Protein AF-A0A822FSL0-F1 (afdb_monomer)

Foldseek 3Di:
DDDPPPPDDPLRVLVVCLPPPVNCVVPVPSNVVSVVVNPDDPDCPVVVVLVVVVVVCPDVVNPPDDPVNSVVVVCCVVVND

Mean predicted aligned error: 11.28 Å

Organism: NCBI:txid392032

Sequence (81 aa):
QQQKSAILTQRQQCINLVKNGMTRDMYPQLSLAVEIFLCASISTATVERDFSTMNRILTDLRNRLTTEHLEQLMRISIEGP

pLDDT: mean 77.61, std 12.98, range [30.73, 90.5]

Solvent-accessible surface area (backbone atoms only — not comparable to full-atom values): 5023 Å² total; per-residue (Å²): 141,83,86,76,80,73,84,71,53,69,69,56,52,52,52,54,50,57,69,34,66,70,46,37,74,76,35,52,69,58,34,50,52,48,50,53,56,71,68,52,72,90,64,59,66,63,59,54,50,52,52,52,54,49,51,66,60,59,33,92,91,46,72,81,70,50,73,67,58,50,50,52,52,48,49,35,72,74,75,48,132

Structure (mmCIF, N/CA/C/O backbone):
data_AF-A0A822FSL0-F1
#
_entry.id   AF-A0A822FSL0-F1
#
loop_
_atom_site.group_PDB
_atom_site.id
_atom_site.type_symbol
_atom_site.label_atom_id
_atom_site.label_alt_id
_atom_site.label_comp_id
_atom_site.label_asym_id
_atom_site.label_entity_id
_atom_site.label_seq_id
_atom_site.pdbx_PDB_ins_code
_atom_site.Cartn_x
_atom_site.Cartn_y
_atom_site.Cartn_z
_atom_site.occupancy
_atom_site.B_iso_or_equiv
_atom_site.auth_seq_id
_atom_site.auth_comp_id
_atom_site.auth_asym_id
_atom_site.auth_atom_id
_atom_site.pdbx_PDB_model_num
ATOM 1 N N . GLN A 1 1 ? 32.786 19.150 -22.699 1.00 33.56 1 GLN A N 1
ATOM 2 C CA . GLN A 1 1 ? 32.524 17.749 -22.307 1.00 33.56 1 GLN A CA 1
ATOM 3 C C . GLN A 1 1 ? 32.275 17.736 -20.807 1.00 33.56 1 GLN A C 1
ATOM 5 O O . GLN A 1 1 ? 33.210 17.952 -20.052 1.00 33.56 1 GLN A O 1
ATOM 10 N N . GLN A 1 2 ? 31.025 17.614 -20.364 1.00 30.73 2 GLN A N 1
ATOM 11 C CA . GLN A 1 2 ? 30.711 17.620 -18.933 1.00 30.73 2 GLN A CA 1
ATOM 12 C C . GLN A 1 2 ? 29.575 16.627 -18.691 1.00 30.73 2 GLN A C 1
ATOM 14 O O . GLN A 1 2 ? 28.401 16.947 -18.841 1.00 30.73 2 GLN A O 1
ATOM 19 N N . GLN A 1 3 ? 29.943 15.379 -18.403 1.00 38.06 3 GLN A N 1
ATOM 20 C CA . GLN A 1 3 ? 29.002 14.312 -18.081 1.00 38.06 3 GLN A CA 1
ATOM 21 C C . GLN A 1 3 ? 28.842 14.296 -16.559 1.00 38.06 3 GLN A C 1
ATOM 23 O O . GLN A 1 3 ? 29.618 13.690 -15.828 1.00 38.06 3 GLN A O 1
ATOM 28 N N . LYS A 1 4 ? 27.874 15.072 -16.070 1.00 40.97 4 LYS A N 1
ATOM 29 C CA . LYS A 1 4 ? 27.504 15.122 -14.655 1.00 40.97 4 LYS A CA 1
ATOM 30 C C . LYS A 1 4 ? 26.650 13.882 -14.376 1.00 40.97 4 LYS A C 1
ATOM 32 O O . LYS A 1 4 ? 25.460 13.872 -14.676 1.00 40.97 4 LYS A O 1
ATOM 37 N N . SER A 1 5 ? 27.264 12.811 -13.883 1.00 48.22 5 SER A N 1
ATOM 38 C CA . SER A 1 5 ? 26.568 11.595 -13.455 1.00 48.22 5 SER A CA 1
ATOM 39 C C . SER A 1 5 ? 25.650 11.931 -12.278 1.00 48.22 5 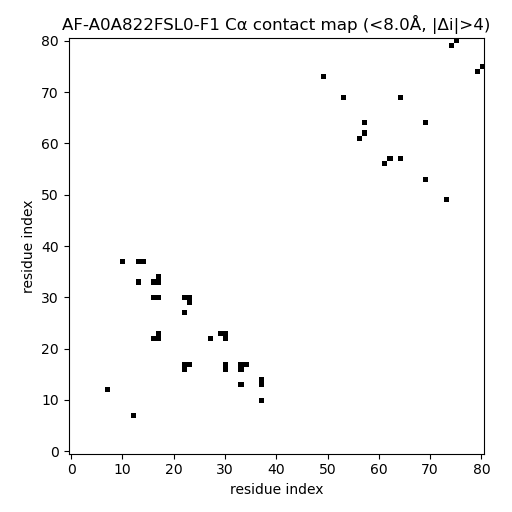SER A C 1
ATOM 41 O O . SER A 1 5 ? 26.102 12.076 -11.143 1.00 48.22 5 SER A O 1
ATOM 43 N N . ALA A 1 6 ? 24.362 12.132 -12.562 1.00 61.50 6 ALA A N 1
ATOM 44 C CA . ALA A 1 6 ? 23.348 12.352 -11.543 1.00 61.50 6 ALA A CA 1
ATOM 45 C C . ALA A 1 6 ? 23.219 11.078 -10.699 1.00 61.50 6 ALA A C 1
ATOM 47 O O . ALA A 1 6 ? 22.874 10.018 -11.219 1.00 61.50 6 ALA A O 1
ATOM 48 N N . ILE A 1 7 ? 23.518 11.176 -9.403 1.00 63.78 7 ILE A N 1
ATOM 49 C CA . ILE A 1 7 ? 23.273 10.095 -8.447 1.00 63.78 7 ILE A CA 1
ATOM 50 C C . ILE A 1 7 ? 21.753 9.918 -8.372 1.00 63.78 7 ILE A C 1
ATOM 52 O O . ILE A 1 7 ? 21.050 10.745 -7.794 1.00 63.78 7 ILE A O 1
ATOM 56 N N . LEU A 1 8 ? 21.234 8.880 -9.025 1.00 65.56 8 LEU A N 1
ATOM 57 C CA . LEU A 1 8 ? 19.813 8.555 -8.999 1.00 65.56 8 LEU A CA 1
ATOM 58 C C . LEU A 1 8 ? 19.471 7.942 -7.642 1.00 65.56 8 LEU A C 1
ATOM 60 O O . LEU A 1 8 ? 20.126 7.006 -7.189 1.00 65.56 8 LEU A O 1
ATOM 64 N N . THR A 1 9 ? 18.421 8.448 -7.004 1.00 82.56 9 THR A N 1
ATOM 65 C CA . THR A 1 9 ? 17.857 7.844 -5.793 1.00 82.56 9 THR A CA 1
ATOM 66 C C . THR A 1 9 ? 17.432 6.398 -6.083 1.00 82.56 9 THR A C 1
ATOM 68 O O . THR A 1 9 ? 16.927 6.120 -7.171 1.00 82.56 9 THR A O 1
ATOM 71 N N . GLN A 1 10 ? 17.567 5.485 -5.114 1.00 81.19 10 GLN A N 1
ATOM 72 C CA . GLN A 1 10 ? 17.223 4.059 -5.277 1.00 81.19 10 GLN A CA 1
ATOM 73 C C . GLN A 1 10 ? 15.813 3.844 -5.852 1.00 81.19 10 GLN A C 1
ATOM 75 O O . GLN A 1 10 ? 15.624 3.067 -6.784 1.00 81.19 10 GLN A O 1
ATOM 80 N N . ARG A 1 11 ? 14.826 4.628 -5.391 1.00 82.06 11 ARG A N 1
ATOM 81 C CA . ARG A 1 11 ? 13.461 4.613 -5.944 1.00 82.06 11 ARG A CA 1
ATOM 82 C C . ARG A 1 11 ? 13.429 4.922 -7.444 1.00 82.06 11 ARG A C 1
ATOM 84 O O . ARG A 1 11 ? 12.703 4.269 -8.186 1.00 82.06 11 ARG A O 1
ATOM 91 N N . GLN A 1 12 ? 14.215 5.893 -7.904 1.00 84.00 12 GLN A N 1
ATOM 92 C CA . GLN A 1 12 ? 14.269 6.265 -9.317 1.00 84.00 12 GLN A CA 1
ATOM 93 C C . GLN A 1 12 ? 14.922 5.168 -10.166 1.00 84.00 12 GLN A C 1
ATOM 95 O O . GLN A 1 12 ? 14.490 4.933 -11.292 1.00 84.00 12 GLN A O 1
ATOM 100 N N . GLN A 1 13 ? 15.915 4.462 -9.620 1.00 85.38 13 GLN A N 1
ATOM 101 C CA . GLN A 1 13 ? 16.507 3.292 -10.273 1.00 85.38 13 GLN A CA 1
ATOM 102 C C . GLN A 1 13 ? 15.468 2.173 -10.436 1.00 85.38 13 GLN A C 1
ATOM 104 O O . GLN A 1 13 ? 15.287 1.675 -11.543 1.00 85.38 13 GLN A O 1
ATOM 109 N N . CYS A 1 14 ? 14.713 1.856 -9.379 1.00 84.31 14 CYS A N 1
ATOM 110 C CA . CYS A 1 14 ? 13.613 0.889 -9.427 1.00 84.31 14 CYS A CA 1
ATOM 111 C C . CYS A 1 14 ? 12.540 1.270 -10.461 1.00 84.31 14 CYS A C 1
ATOM 113 O O . CYS A 1 14 ? 12.115 0.432 -11.252 1.00 84.31 14 CYS A O 1
ATOM 115 N N . ILE A 1 15 ? 12.141 2.545 -10.515 1.00 85.88 15 ILE A N 1
ATOM 116 C CA . ILE A 1 15 ? 11.169 3.038 -11.504 1.00 85.88 15 ILE A CA 1
ATOM 117 C C . ILE A 1 15 ? 11.695 2.859 -12.935 1.00 85.88 15 ILE A C 1
ATOM 119 O O . ILE A 1 15 ? 10.940 2.472 -13.825 1.00 85.88 15 ILE A O 1
ATOM 123 N N . ASN A 1 16 ? 12.980 3.124 -13.171 1.00 86.50 16 ASN A N 1
ATOM 124 C CA . ASN A 1 16 ? 13.581 2.977 -14.496 1.00 86.50 16 ASN A CA 1
ATOM 125 C C . ASN A 1 16 ? 13.648 1.506 -14.944 1.00 86.50 16 ASN A C 1
ATOM 127 O O . ASN A 1 16 ? 13.470 1.236 -16.130 1.00 86.50 16 ASN A O 1
ATOM 131 N N . LEU A 1 17 ? 13.855 0.567 -14.011 1.00 83.50 17 LEU A N 1
ATOM 132 C CA . LEU A 1 17 ? 13.858 -0.874 -14.292 1.00 83.50 17 LEU A CA 1
ATOM 133 C C . LEU A 1 17 ? 12.476 -1.392 -14.713 1.00 83.50 17 LEU A C 1
ATOM 135 O O . LEU A 1 17 ? 12.388 -2.215 -15.616 1.00 83.50 17 LEU A O 1
ATOM 139 N N . VAL A 1 18 ? 11.402 -0.892 -14.097 1.00 83.94 18 VAL A N 1
ATOM 140 C CA . VAL A 1 18 ? 10.023 -1.285 -14.449 1.00 83.94 18 VAL A CA 1
ATOM 141 C C . VAL A 1 18 ? 9.564 -0.630 -15.753 1.00 83.94 18 VAL A C 1
ATOM 143 O O . VAL A 1 18 ? 8.887 -1.259 -16.561 1.00 83.94 18 VAL A O 1
ATOM 146 N N . LYS A 1 19 ? 9.945 0.632 -15.992 1.00 83.44 19 LYS A N 1
ATOM 147 C CA . LYS A 1 19 ? 9.560 1.372 -17.207 1.00 83.44 19 LYS A CA 1
ATOM 148 C C . LYS A 1 19 ? 10.205 0.835 -18.485 1.00 83.44 19 LYS A C 1
ATOM 150 O O . LYS A 1 19 ? 9.705 1.114 -19.572 1.00 83.44 19 LYS A O 1
ATOM 155 N N . ASN A 1 20 ? 11.315 0.111 -18.378 1.00 83.12 20 ASN A N 1
ATOM 156 C CA . ASN A 1 20 ? 11.984 -0.465 -19.533 1.00 83.12 20 ASN A CA 1
ATOM 157 C C . ASN A 1 20 ? 11.322 -1.798 -19.923 1.00 83.12 20 ASN A C 1
ATOM 159 O O . ASN A 1 20 ? 11.541 -2.823 -19.278 1.00 83.12 20 ASN A O 1
ATOM 163 N N . GLY A 1 21 ? 10.531 -1.786 -21.003 1.00 76.44 21 GLY A N 1
ATOM 164 C CA . GLY A 1 21 ? 9.804 -2.968 -21.487 1.00 76.44 21 GLY A CA 1
ATOM 165 C C . GLY A 1 21 ? 10.706 -4.180 -21.745 1.00 76.44 21 GLY A C 1
ATOM 166 O O . GLY A 1 21 ? 10.347 -5.296 -21.392 1.00 76.44 21 GLY A O 1
ATOM 167 N N . MET A 1 22 ? 11.937 -3.951 -22.214 1.00 78.50 22 MET A N 1
ATOM 168 C CA . MET A 1 22 ? 12.919 -5.018 -22.444 1.00 78.50 22 MET A CA 1
ATOM 169 C C . MET A 1 22 ? 13.297 -5.756 -21.150 1.00 78.50 22 MET A C 1
ATOM 171 O O . MET A 1 22 ? 13.546 -6.959 -21.155 1.00 78.50 22 MET A O 1
ATOM 175 N N . THR A 1 23 ? 13.341 -5.049 -20.020 1.00 77.69 23 THR A N 1
ATOM 176 C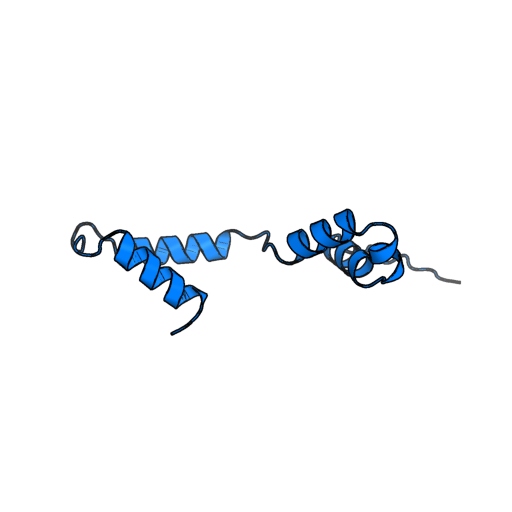 CA . THR A 1 23 ? 13.709 -5.631 -18.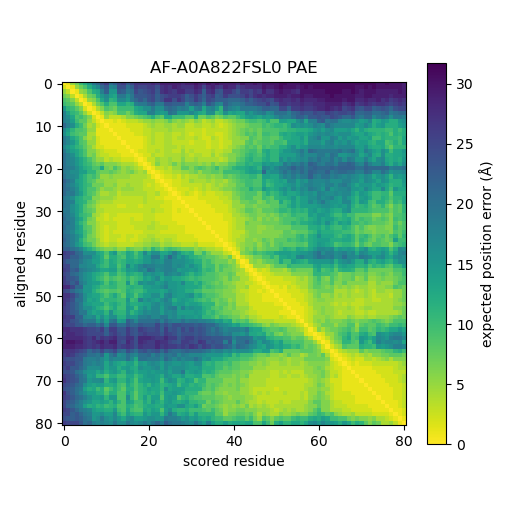722 1.00 77.69 23 THR A CA 1
ATOM 177 C C . THR A 1 23 ? 12.593 -6.510 -18.168 1.00 77.69 23 THR A C 1
ATOM 179 O O . THR A 1 23 ? 12.880 -7.518 -17.528 1.00 77.69 23 THR A O 1
ATOM 182 N N . ARG A 1 24 ? 11.335 -6.176 -18.478 1.00 81.19 24 ARG A N 1
ATOM 183 C CA . ARG A 1 24 ? 10.161 -6.982 -18.129 1.00 81.19 24 ARG A CA 1
ATOM 184 C C . ARG A 1 24 ? 10.118 -8.302 -18.892 1.00 81.19 24 ARG A C 1
ATOM 186 O O . ARG A 1 24 ? 9.805 -9.323 -18.288 1.00 81.19 24 ARG A O 1
ATOM 193 N N . ASP A 1 25 ? 10.479 -8.284 -20.171 1.00 86.00 25 ASP A N 1
ATOM 194 C CA . ASP A 1 25 ? 10.502 -9.493 -21.000 1.00 86.00 25 ASP A CA 1
ATOM 195 C C . ASP A 1 25 ? 11.672 -10.417 -20.633 1.00 86.00 25 ASP A C 1
ATOM 197 O O . ASP A 1 25 ? 11.516 -11.636 -20.602 1.00 86.00 25 ASP A O 1
ATOM 201 N N . MET A 1 26 ? 12.840 -9.850 -20.302 1.00 89.62 26 MET A N 1
ATOM 202 C CA . MET A 1 26 ? 14.004 -10.641 -19.881 1.00 89.62 26 MET A CA 1
ATOM 203 C C . MET A 1 26 ? 13.914 -11.135 -18.431 1.00 89.62 26 MET A C 1
ATOM 205 O O . MET A 1 26 ? 14.405 -12.221 -18.129 1.00 89.62 26 MET A O 1
ATOM 209 N N . TYR A 1 27 ? 13.311 -10.353 -17.527 1.00 88.12 27 TYR A N 1
ATOM 210 C CA . TYR A 1 27 ? 13.277 -10.638 -16.087 1.00 88.12 27 TYR A CA 1
ATOM 211 C C . TYR A 1 27 ? 11.886 -10.396 -15.474 1.00 88.12 27 TYR A C 1
ATOM 213 O O . TYR A 1 27 ? 11.728 -9.545 -14.593 1.00 88.12 27 TYR A O 1
ATOM 221 N N . PRO A 1 28 ? 10.865 -11.180 -15.863 1.00 87.88 28 PRO A N 1
ATOM 222 C CA . PRO A 1 28 ? 9.479 -10.939 -15.459 1.00 87.88 28 PRO A CA 1
ATOM 223 C C . PRO A 1 28 ? 9.267 -10.997 -13.939 1.00 87.88 28 PRO A C 1
ATOM 225 O O . PRO A 1 28 ? 8.541 -10.178 -13.377 1.00 87.88 28 PRO A O 1
ATOM 228 N N . GLN A 1 29 ? 9.939 -11.923 -13.246 1.00 90.50 29 GLN A N 1
ATOM 229 C CA . GLN A 1 29 ? 9.837 -12.063 -11.787 1.00 90.50 29 GLN A CA 1
ATOM 230 C C . GLN A 1 29 ? 10.482 -10.889 -11.042 1.00 90.50 29 GLN A C 1
ATOM 232 O O . GLN A 1 29 ? 9.955 -10.434 -10.029 1.00 90.50 29 GLN A O 1
ATOM 237 N N . LEU A 1 30 ? 11.607 -10.380 -11.554 1.00 88.88 30 LEU A N 1
ATOM 238 C CA . LEU A 1 30 ? 12.279 -9.221 -10.975 1.00 88.88 30 LEU A CA 1
ATOM 239 C C . LEU A 1 30 ? 11.432 -7.962 -11.165 1.00 88.88 30 LEU A C 1
ATOM 241 O O . LEU A 1 30 ? 11.243 -7.210 -10.215 1.00 88.88 30 LEU A O 1
ATOM 245 N N . SER A 1 31 ? 10.885 -7.753 -12.364 1.00 88.25 31 SER A N 1
ATOM 246 C CA . SER A 1 31 ? 9.995 -6.623 -12.634 1.00 88.25 31 SER A CA 1
ATOM 247 C C . SER A 1 31 ? 8.764 -6.638 -11.730 1.00 88.25 31 SER A C 1
ATOM 249 O O . SER A 1 31 ? 8.444 -5.602 -11.152 1.00 88.25 31 SER A O 1
ATOM 251 N N . LEU A 1 32 ? 8.141 -7.803 -11.520 1.00 88.44 32 LEU A N 1
ATOM 252 C CA . LEU A 1 32 ? 7.017 -7.945 -10.591 1.00 88.44 32 LEU A CA 1
ATOM 253 C C . LEU A 1 32 ? 7.416 -7.613 -9.144 1.00 88.44 32 LEU A C 1
ATOM 255 O O . LEU A 1 32 ? 6.708 -6.882 -8.455 1.00 88.44 32 LEU A O 1
ATOM 259 N N . ALA A 1 33 ? 8.563 -8.112 -8.678 1.00 89.12 33 ALA A N 1
ATOM 260 C CA . ALA A 1 33 ? 9.049 -7.820 -7.331 1.00 89.12 33 ALA A CA 1
ATOM 261 C C . ALA A 1 33 ? 9.317 -6.319 -7.127 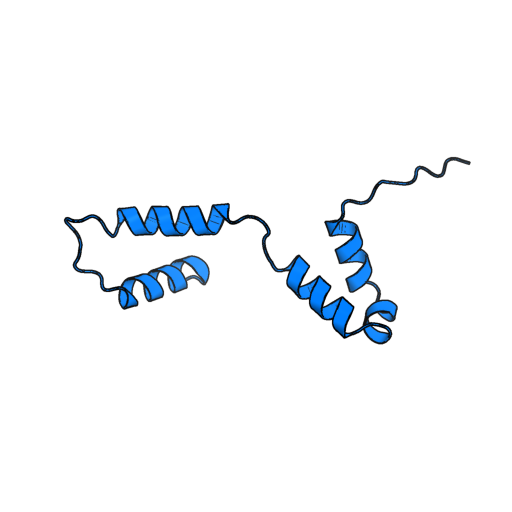1.00 89.12 33 ALA A C 1
ATOM 263 O O . ALA A 1 33 ? 8.978 -5.764 -6.082 1.00 89.12 33 ALA A O 1
ATOM 264 N N . VAL A 1 34 ? 9.885 -5.645 -8.133 1.00 88.56 34 VAL A N 1
ATOM 265 C CA . VAL A 1 34 ? 10.137 -4.198 -8.087 1.00 88.56 34 VAL A CA 1
ATOM 266 C C . VAL A 1 34 ? 8.830 -3.401 -8.147 1.00 88.56 34 VAL A C 1
ATOM 268 O O . VAL A 1 34 ? 8.715 -2.400 -7.444 1.00 88.56 34 VAL A O 1
ATOM 271 N N . GLU A 1 35 ? 7.832 -3.838 -8.919 1.00 87.25 35 GLU A N 1
ATOM 272 C CA . GLU A 1 35 ? 6.487 -3.240 -8.914 1.00 87.25 35 GLU A CA 1
ATOM 273 C C . GLU A 1 35 ? 5.845 -3.321 -7.520 1.00 87.25 35 GLU A C 1
ATOM 275 O O . GLU A 1 35 ? 5.423 -2.296 -6.982 1.00 87.25 35 GLU A O 1
ATOM 280 N N . ILE A 1 36 ? 5.863 -4.500 -6.887 1.00 88.25 36 ILE A N 1
ATOM 281 C CA . ILE A 1 36 ? 5.353 -4.695 -5.519 1.00 88.25 36 ILE A CA 1
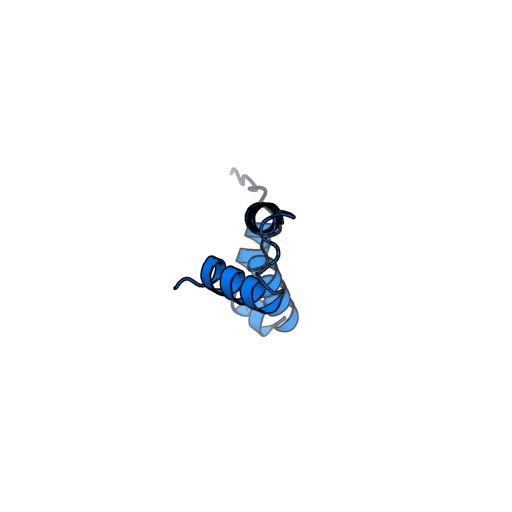ATOM 282 C C . ILE A 1 36 ? 6.110 -3.800 -4.529 1.00 88.25 36 ILE A C 1
ATOM 284 O O . ILE A 1 36 ? 5.497 -3.104 -3.719 1.00 88.25 36 ILE A O 1
ATOM 288 N N . PHE A 1 37 ? 7.441 -3.770 -4.620 1.00 85.75 37 PHE A N 1
ATOM 289 C CA . PHE A 1 37 ? 8.284 -2.942 -3.760 1.00 85.75 37 PHE A CA 1
ATOM 290 C C . PHE A 1 37 ? 8.006 -1.440 -3.923 1.00 85.75 37 PHE A C 1
ATOM 292 O O . PHE A 1 37 ? 8.031 -0.697 -2.947 1.00 85.75 37 PHE A O 1
ATOM 299 N N . LEU A 1 38 ? 7.721 -0.975 -5.144 1.00 84.44 38 LEU A N 1
ATOM 300 C CA . LEU A 1 38 ? 7.396 0.428 -5.414 1.00 84.44 38 LEU A CA 1
ATOM 301 C C . LEU A 1 38 ? 6.005 0.836 -4.909 1.00 84.44 38 LEU A C 1
ATOM 303 O O . LEU A 1 38 ? 5.823 2.020 -4.593 1.00 84.44 38 LEU A O 1
ATOM 307 N N . CYS A 1 39 ? 5.065 -0.114 -4.852 1.00 83.62 39 CYS A N 1
ATOM 308 C CA . CYS A 1 39 ? 3.727 0.050 -4.279 1.00 83.62 39 CYS A CA 1
ATOM 309 C C . CYS A 1 39 ? 3.728 0.010 -2.747 1.00 83.62 39 CYS A C 1
ATOM 311 O O . CYS A 1 39 ? 2.929 0.707 -2.124 1.00 83.62 39 CYS A O 1
ATOM 313 N N . ALA A 1 40 ? 4.620 -0.766 -2.132 1.00 77.88 40 ALA A N 1
ATOM 314 C CA . ALA A 1 40 ? 4.747 -0.814 -0.684 1.00 77.88 40 ALA A CA 1
ATOM 315 C C . ALA A 1 40 ? 5.286 0.524 -0.147 1.00 77.88 40 ALA A C 1
ATOM 317 O O . ALA A 1 40 ? 6.427 0.921 -0.393 1.00 77.88 40 ALA A O 1
ATOM 318 N N . SER A 1 41 ? 4.466 1.247 0.615 1.00 63.94 41 SER A N 1
ATOM 319 C CA . SER A 1 41 ? 4.923 2.411 1.370 1.00 63.94 41 SER A CA 1
ATOM 320 C C . SER A 1 41 ? 5.898 1.959 2.462 1.00 63.94 41 SER A C 1
ATOM 322 O O . SER A 1 41 ? 5.505 1.263 3.390 1.00 63.94 41 SER A O 1
ATOM 324 N N . ILE A 1 42 ? 7.162 2.391 2.384 1.00 66.19 42 ILE A N 1
ATOM 325 C CA . ILE A 1 42 ? 8.205 2.084 3.390 1.00 66.19 42 ILE A CA 1
ATOM 326 C C . ILE A 1 42 ? 7.867 2.696 4.768 1.00 66.19 42 ILE A C 1
ATOM 328 O O . ILE A 1 42 ? 8.416 2.293 5.789 1.00 66.19 42 ILE A O 1
ATOM 332 N N . SER A 1 43 ? 6.957 3.676 4.819 1.00 67.88 43 SER A N 1
ATOM 333 C CA . SER A 1 43 ? 6.579 4.363 6.053 1.00 67.88 43 SER A CA 1
ATOM 334 C C . SER A 1 43 ? 5.388 3.692 6.741 1.00 67.88 43 SER A C 1
ATOM 336 O O . SER A 1 43 ? 4.281 3.689 6.207 1.00 67.88 43 SER A O 1
ATOM 338 N N . THR A 1 44 ? 5.603 3.199 7.962 1.00 69.25 44 THR A N 1
ATOM 339 C CA . THR A 1 44 ? 4.550 2.711 8.873 1.00 69.25 44 THR A CA 1
ATOM 340 C C . THR A 1 44 ? 3.788 3.840 9.567 1.00 69.25 44 THR A C 1
ATOM 342 O O . THR A 1 44 ? 2.756 3.591 10.181 1.00 69.25 44 THR A O 1
ATOM 345 N N . ALA A 1 45 ? 4.240 5.093 9.442 1.00 73.06 45 ALA A N 1
ATOM 346 C CA . ALA A 1 45 ? 3.698 6.228 10.189 1.00 73.06 45 ALA A CA 1
ATOM 347 C C . ALA A 1 45 ? 2.205 6.492 9.914 1.00 73.06 45 ALA A C 1
ATOM 349 O O . ALA A 1 45 ? 1.495 6.980 10.792 1.00 73.06 45 ALA A O 1
ATOM 350 N N . THR A 1 46 ? 1.716 6.185 8.707 1.00 70.62 46 THR A N 1
ATOM 351 C CA . THR A 1 46 ? 0.283 6.290 8.383 1.00 70.62 46 THR A CA 1
ATOM 352 C C . THR A 1 46 ? -0.517 5.235 9.143 1.00 70.62 46 THR A C 1
ATOM 354 O O . THR A 1 46 ? -1.457 5.578 9.848 1.00 70.62 46 THR A O 1
ATOM 357 N N . VAL A 1 47 ? -0.065 3.981 9.098 1.00 76.00 47 VAL A N 1
ATOM 358 C CA . VAL A 1 47 ? -0.706 2.853 9.787 1.00 76.00 47 VAL A CA 1
ATOM 359 C C . VAL A 1 47 ? -0.710 3.069 11.306 1.00 76.00 47 VAL A C 1
ATOM 361 O O . VAL A 1 47 ? -1.725 2.874 11.968 1.00 76.00 47 VAL A O 1
ATOM 364 N N . GLU A 1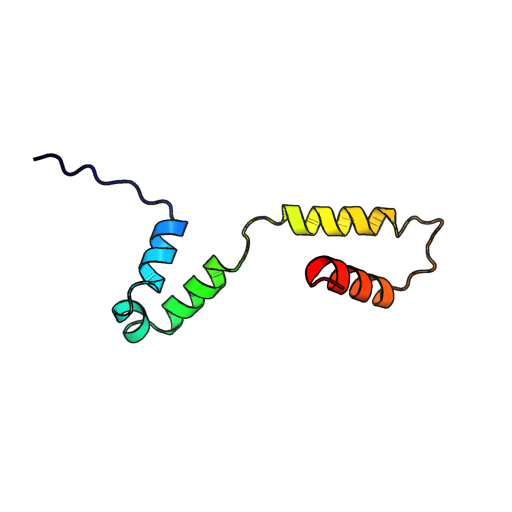 48 ? 0.398 3.552 11.873 1.00 79.56 48 GLU A N 1
ATOM 365 C CA . GLU A 1 48 ? 0.497 3.892 13.300 1.00 79.56 48 GLU A CA 1
ATOM 366 C C . GLU A 1 48 ? -0.480 5.005 13.707 1.00 79.56 48 GLU A C 1
ATOM 368 O O . GLU A 1 48 ? -1.080 4.950 14.785 1.00 79.56 48 GLU A O 1
ATOM 373 N N . ARG A 1 49 ? -0.680 6.008 12.841 1.00 83.19 49 ARG A N 1
ATOM 374 C CA . ARG A 1 49 ? -1.658 7.079 13.069 1.00 83.19 49 ARG A CA 1
ATOM 375 C C . ARG A 1 49 ? -3.089 6.539 13.070 1.00 83.1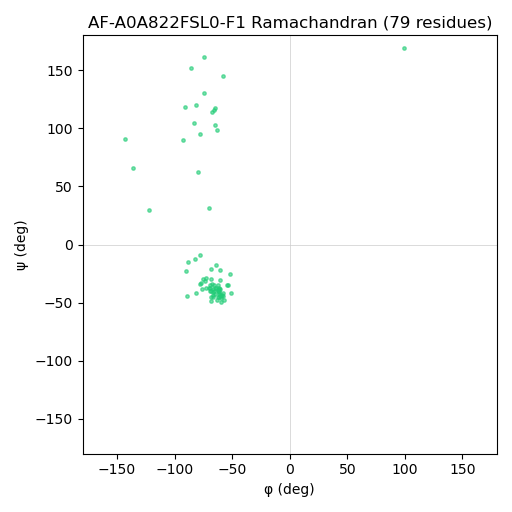9 49 ARG A C 1
ATOM 377 O O . ARG A 1 49 ? -3.885 6.958 13.916 1.00 83.19 49 ARG A O 1
ATOM 384 N N . ASP A 1 50 ? -3.402 5.609 12.176 1.00 82.38 50 ASP A N 1
ATOM 385 C CA . ASP A 1 50 ? -4.732 5.003 12.076 1.00 82.38 50 ASP A CA 1
ATOM 386 C C . ASP A 1 50 ? -5.042 4.156 13.321 1.00 82.38 50 ASP A C 1
ATOM 388 O O . ASP A 1 50 ? -6.080 4.343 13.961 1.00 82.38 50 ASP A O 1
ATOM 392 N N . PHE A 1 51 ? -4.088 3.337 13.778 1.00 83.12 51 PHE A N 1
ATOM 393 C CA . PHE A 1 51 ? -4.221 2.591 15.036 1.00 83.12 51 PHE A CA 1
ATOM 394 C C . PHE A 1 51 ? -4.299 3.499 16.270 1.00 83.12 51 PHE A C 1
ATOM 396 O O . PHE A 1 51 ? -5.075 3.241 17.190 1.00 83.12 51 PHE A O 1
ATOM 403 N N . SER A 1 52 ? -3.544 4.601 16.299 1.00 84.44 52 SER A N 1
ATOM 404 C CA . SER A 1 52 ? -3.648 5.590 17.378 1.00 84.44 52 SER A CA 1
ATOM 405 C C . SER A 1 52 ? -5.042 6.223 17.435 1.00 84.44 52 SER A C 1
ATOM 407 O O . SER A 1 52 ? -5.597 6.423 18.517 1.00 84.44 52 SER A O 1
ATOM 409 N N . THR A 1 53 ? -5.638 6.497 16.274 1.00 83.88 53 THR A N 1
ATOM 410 C CA . THR A 1 53 ? -7.000 7.034 16.170 1.00 83.88 53 THR A CA 1
ATOM 411 C C . THR A 1 53 ? -8.030 6.011 16.642 1.00 83.88 53 THR A C 1
ATOM 413 O O . THR A 1 53 ? -8.925 6.358 17.413 1.00 83.88 53 THR A O 1
ATOM 416 N N . MET A 1 54 ? -7.855 4.738 16.284 1.00 84.06 54 MET A N 1
ATOM 417 C CA . MET A 1 54 ? -8.688 3.643 16.779 1.00 84.06 54 MET A CA 1
ATOM 418 C C . MET A 1 54 ? -8.636 3.511 18.307 1.00 84.06 54 MET A C 1
ATOM 420 O O . MET A 1 54 ? -9.684 3.421 18.947 1.00 84.06 54 MET A O 1
ATOM 424 N N . ASN A 1 55 ? -7.445 3.591 18.906 1.00 81.88 55 ASN A N 1
ATOM 425 C CA . ASN A 1 55 ? -7.271 3.547 20.362 1.00 81.88 55 ASN A CA 1
ATOM 426 C C . ASN A 1 55 ? -7.987 4.697 21.095 1.00 81.88 55 ASN A C 1
ATOM 428 O O . ASN A 1 55 ? -8.305 4.573 22.273 1.00 81.88 55 ASN A O 1
ATOM 432 N N . ARG A 1 56 ? -8.294 5.817 20.423 1.00 80.00 56 ARG A N 1
ATOM 433 C CA . ARG A 1 56 ? -9.124 6.888 21.011 1.00 80.00 56 ARG A CA 1
ATOM 434 C C . ARG A 1 56 ? -10.609 6.524 21.062 1.00 80.00 56 ARG A C 1
ATOM 436 O O . ARG A 1 56 ? -11.329 7.016 21.930 1.00 80.00 56 ARG A O 1
ATOM 443 N N . ILE A 1 57 ? -11.076 5.701 20.126 1.00 76.62 57 ILE A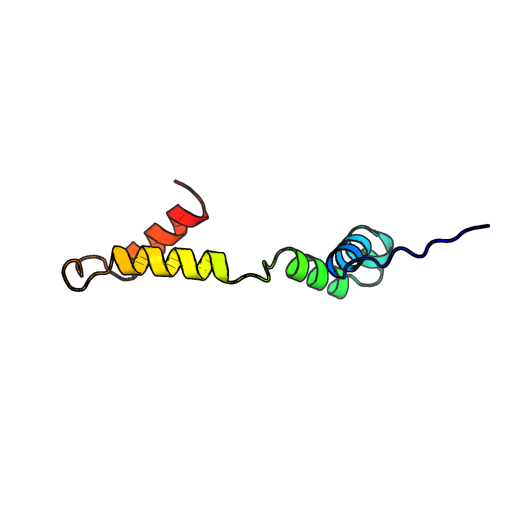 N 1
ATOM 444 C CA . ILE A 1 57 ? -12.466 5.234 20.056 1.00 76.62 57 ILE A CA 1
ATOM 445 C C . ILE A 1 57 ? -12.658 4.057 21.028 1.00 76.62 57 ILE A C 1
ATOM 447 O O . ILE A 1 57 ? -13.627 4.041 21.789 1.00 76.62 57 ILE A O 1
ATOM 451 N N . LEU A 1 58 ? -11.680 3.147 21.076 1.00 71.69 58 LEU A N 1
ATOM 452 C CA . LEU A 1 58 ? -11.517 2.070 22.058 1.00 71.69 58 LEU A CA 1
ATOM 453 C C . LEU A 1 58 ? -10.910 2.580 23.375 1.00 71.69 58 LEU A C 1
ATOM 455 O O . LEU A 1 58 ? -9.818 2.197 23.783 1.00 71.69 58 LEU A O 1
ATOM 459 N N . THR A 1 59 ? -11.607 3.477 24.058 1.00 66.75 59 THR A N 1
ATOM 460 C CA . THR A 1 59 ? -11.267 3.768 25.462 1.00 66.75 59 THR A CA 1
ATOM 461 C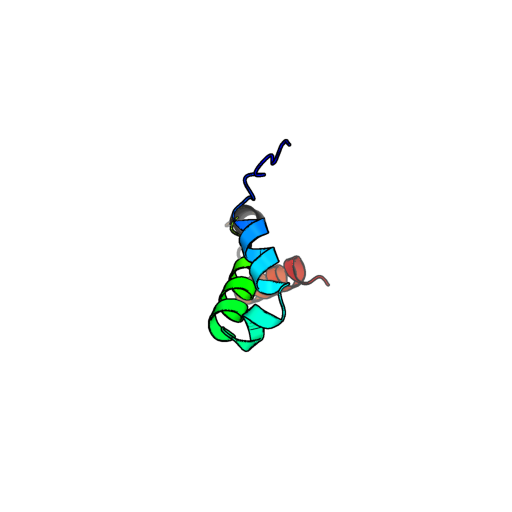 C . THR A 1 59 ? -11.973 2.764 26.368 1.00 66.75 59 THR A C 1
ATOM 463 O O . THR A 1 59 ? -13.062 2.307 26.023 1.00 66.75 59 THR A O 1
ATOM 466 N N . ASP A 1 60 ? -11.412 2.455 27.542 1.00 61.62 60 ASP A N 1
ATOM 467 C CA . ASP A 1 60 ? -11.985 1.479 28.495 1.00 61.62 60 ASP A CA 1
ATOM 468 C C . ASP A 1 60 ? -13.465 1.748 28.840 1.00 61.62 60 ASP A C 1
ATOM 470 O O . ASP A 1 60 ? -14.231 0.835 29.144 1.00 61.62 60 ASP A O 1
ATOM 474 N N . LEU A 1 61 ? -13.901 3.007 28.720 1.00 63.03 61 LEU A N 1
ATOM 475 C CA . LEU A 1 61 ? -15.276 3.465 28.946 1.00 63.03 61 LEU A CA 1
ATOM 476 C C . LEU A 1 61 ? -16.226 3.252 27.741 1.00 63.03 61 LEU A C 1
ATOM 478 O O . LEU A 1 61 ? -17.439 3.387 27.890 1.00 63.03 61 LEU A O 1
ATOM 482 N N . ARG A 1 62 ? -15.705 2.926 26.548 1.00 61.84 62 ARG A N 1
ATOM 483 C CA . ARG A 1 62 ? -16.428 2.741 25.268 1.00 61.84 62 ARG A CA 1
ATOM 484 C C . ARG A 1 62 ? -16.223 1.351 24.637 1.00 61.84 62 ARG A C 1
ATOM 486 O O . ARG A 1 62 ? -16.358 1.192 23.427 1.00 61.84 62 ARG A O 1
ATOM 493 N N . ASN A 1 63 ? -16.005 0.316 25.446 1.00 65.69 63 ASN A N 1
ATOM 494 C CA . ASN A 1 63 ? -15.782 -1.075 25.007 1.00 65.69 63 ASN A CA 1
ATOM 495 C C . ASN A 1 63 ? -17.014 -1.810 24.412 1.00 65.69 63 ASN A C 1
ATOM 497 O O . ASN A 1 63 ? -17.148 -3.023 24.545 1.00 65.69 63 ASN A O 1
ATOM 501 N N . ARG A 1 64 ? -17.947 -1.108 23.752 1.00 71.50 64 ARG A N 1
ATOM 502 C CA . ARG A 1 64 ? -19.087 -1.742 23.052 1.00 71.50 64 ARG A CA 1
ATOM 503 C C . ARG A 1 64 ? -18.787 -2.125 21.601 1.00 71.50 64 ARG A C 1
ATOM 505 O O . ARG A 1 64 ? -19.564 -2.871 21.016 1.00 71.50 64 ARG A O 1
ATOM 512 N N . LEU A 1 65 ? -17.705 -1.610 21.021 1.00 77.19 65 LEU A N 1
ATOM 513 C CA . LEU A 1 65 ? -17.285 -1.946 19.662 1.00 77.19 65 LEU A CA 1
ATOM 514 C C . LEU A 1 65 ? -16.516 -3.265 19.680 1.00 77.19 65 LEU A C 1
ATOM 516 O O . LEU A 1 65 ? -15.485 -3.375 20.340 1.00 77.19 65 LEU A O 1
ATOM 520 N N . THR A 1 66 ? -17.021 -4.263 18.957 1.00 82.88 66 THR A N 1
ATOM 521 C CA . THR A 1 66 ? -16.289 -5.515 18.758 1.00 82.88 66 THR A CA 1
ATOM 522 C C . THR A 1 66 ? -15.154 -5.306 17.757 1.00 82.88 66 THR A C 1
ATOM 524 O O . THR A 1 66 ? -15.154 -4.354 16.971 1.00 82.88 66 THR A O 1
ATOM 527 N N . THR A 1 67 ? -14.190 -6.223 17.759 1.00 82.62 67 THR A N 1
ATOM 528 C CA . THR A 1 67 ? -13.073 -6.245 16.801 1.00 82.62 67 THR A CA 1
ATOM 529 C C . THR A 1 67 ? -13.541 -6.218 15.345 1.00 82.62 67 THR A C 1
ATOM 531 O O . THR A 1 67 ? -12.922 -5.558 14.518 1.00 82.62 67 THR A O 1
ATOM 534 N N . GLU A 1 68 ? -14.669 -6.859 15.040 1.00 86.88 68 GLU A N 1
ATOM 535 C CA . GLU A 1 68 ? -15.271 -6.867 13.703 1.00 86.88 68 GLU A CA 1
ATOM 536 C C . GLU A 1 68 ? -15.749 -5.473 13.273 1.00 86.88 68 GLU A C 1
ATOM 538 O O . GLU A 1 68 ? -15.488 -5.039 12.153 1.00 86.88 68 GLU A O 1
ATOM 543 N N . HIS A 1 69 ? -16.385 -4.724 14.180 1.00 86.44 69 HIS A N 1
ATOM 544 C CA . HIS A 1 69 ? -16.852 -3.366 13.876 1.00 86.44 69 HIS A CA 1
ATOM 545 C C . HIS A 1 69 ? -15.665 -2.427 13.630 1.00 86.44 69 HIS A C 1
ATOM 547 O O . HIS A 1 69 ? -15.725 -1.530 12.795 1.00 86.44 69 HIS A O 1
ATOM 553 N N . LEU A 1 70 ? -14.563 -2.646 14.344 1.00 85.88 70 LEU A N 1
ATOM 554 C CA . LEU A 1 70 ? -13.330 -1.878 14.190 1.00 85.88 70 LEU A CA 1
ATOM 555 C C . LEU A 1 70 ? -12.631 -2.164 12.864 1.00 85.88 70 LEU A C 1
ATOM 557 O O . LEU A 1 70 ? -12.152 -1.231 12.224 1.00 85.88 70 LEU A O 1
ATOM 561 N N . GLU A 1 71 ? -12.605 -3.424 12.428 1.00 87.06 71 GLU A N 1
ATOM 562 C CA . GLU A 1 71 ? -12.082 -3.784 11.110 1.00 87.06 71 GLU A CA 1
ATOM 563 C C . GLU A 1 71 ? -12.895 -3.114 9.998 1.00 87.06 71 GLU A C 1
ATOM 565 O O . GLU A 1 71 ? -12.322 -2.516 9.088 1.00 87.06 71 GLU A O 1
ATOM 570 N N . GLN A 1 72 ? -14.227 -3.144 10.100 1.00 87.62 72 GLN A N 1
ATOM 571 C CA . GLN A 1 72 ? -15.114 -2.481 9.144 1.00 87.62 72 GLN A CA 1
ATOM 572 C C . GLN A 1 72 ? -14.877 -0.966 9.103 1.00 87.62 72 GLN A C 1
ATOM 574 O O . GLN A 1 72 ? -14.764 -0.391 8.022 1.00 87.62 72 GLN A O 1
ATOM 579 N N . LEU A 1 73 ? -14.728 -0.321 10.264 1.00 86.88 73 LEU A N 1
ATOM 580 C CA . LEU A 1 73 ? -14.424 1.109 10.342 1.00 86.88 73 LEU A CA 1
ATOM 581 C C . LEU A 1 73 ? -13.044 1.449 9.756 1.00 86.88 73 LEU A C 1
ATOM 583 O O . LEU A 1 73 ? -12.918 2.475 9.090 1.00 86.88 73 LEU A O 1
ATOM 587 N N . MET A 1 74 ? -12.022 0.604 9.946 1.00 86.88 74 MET A N 1
ATOM 588 C CA . MET A 1 74 ? -10.721 0.811 9.291 1.00 86.88 74 MET A CA 1
ATOM 589 C C . MET A 1 74 ? -10.803 0.651 7.786 1.00 86.88 74 MET A C 1
ATOM 591 O O . MET A 1 74 ? -10.239 1.474 7.072 1.00 86.88 74 MET A O 1
ATOM 595 N N . ARG A 1 75 ? -11.515 -0.369 7.299 1.00 87.81 75 ARG A N 1
ATOM 596 C CA . ARG A 1 75 ? -11.723 -0.559 5.860 1.00 87.81 75 ARG A CA 1
ATOM 597 C C . ARG A 1 75 ? -12.377 0.672 5.244 1.00 87.81 75 ARG A C 1
ATOM 599 O O . ARG A 1 75 ? -11.830 1.212 4.294 1.00 87.81 75 ARG A O 1
ATOM 606 N N . ILE A 1 76 ? -13.442 1.195 5.855 1.00 89.31 76 ILE A N 1
ATOM 607 C CA . ILE A 1 76 ? -14.097 2.437 5.407 1.00 89.31 76 ILE A CA 1
ATOM 608 C C . ILE A 1 76 ? -13.134 3.634 5.470 1.00 89.31 76 ILE A C 1
ATOM 610 O O . ILE A 1 76 ? -13.114 4.466 4.568 1.00 89.31 76 ILE A O 1
ATOM 614 N N . SER A 1 77 ? -12.305 3.737 6.512 1.00 84.50 77 SER A N 1
ATOM 615 C CA . SER A 1 77 ? -11.346 4.842 6.642 1.00 84.50 77 SER A CA 1
ATOM 616 C C . SER A 1 77 ? -10.220 4.803 5.601 1.00 84.50 77 SER A C 1
ATOM 618 O O . SER A 1 77 ? -9.683 5.859 5.270 1.00 84.50 77 SER A O 1
ATOM 620 N N . ILE A 1 78 ? -9.835 3.615 5.126 1.00 84.06 78 ILE A N 1
ATOM 621 C CA . ILE A 1 78 ? -8.753 3.415 4.150 1.00 84.06 78 ILE A CA 1
ATOM 622 C C . ILE A 1 78 ? -9.288 3.470 2.713 1.00 84.06 78 ILE A C 1
ATOM 624 O O . ILE A 1 78 ? -8.671 4.093 1.852 1.00 84.06 78 ILE A O 1
ATOM 628 N N . GLU A 1 79 ? -10.415 2.808 2.449 1.00 85.38 79 GLU A N 1
ATOM 629 C CA . GLU A 1 79 ? -10.985 2.632 1.107 1.00 85.38 79 GLU A CA 1
ATOM 630 C C . GLU A 1 79 ? -11.968 3.757 0.729 1.00 85.38 79 GLU A C 1
ATOM 632 O O . GLU A 1 79 ? -12.146 4.041 -0.455 1.00 85.38 79 GLU A O 1
ATOM 637 N N . GLY A 1 80 ? -12.541 4.448 1.721 1.00 78.62 80 GLY A N 1
ATOM 638 C CA . GLY A 1 80 ? -13.615 5.429 1.551 1.00 78.62 80 GLY A CA 1
ATOM 639 C C . GLY A 1 80 ? -15.012 4.855 1.858 1.00 78.62 80 GLY A C 1
ATOM 640 O O . GLY A 1 80 ? -15.145 3.649 2.074 1.00 78.62 80 GLY A O 1
ATOM 641 N N . PRO A 1 81 ? -16.044 5.719 1.947 1.00 63.66 81 PRO A N 1
ATOM 642 C CA . PRO A 1 81 ? -17.434 5.321 2.189 1.00 63.66 81 PRO A CA 1
ATOM 643 C C . PRO A 1 81 ? -18.128 4.697 0.972 1.00 63.66 81 PRO A C 1
ATOM 645 O O . PRO A 1 81 ? -17.784 5.068 -0.175 1.00 63.66 81 PRO A O 1
#

Secondary structure (DSSP, 8-state):
---------HHHHHHHHHH-HHHHHH-HHHHHHHHHHHHS-S--HHHHHHHHHHHHHS-GGGTTS-HHHHHHHHHHHHH--

InterPro domains:
  IPR008906 HAT, C-terminal dimerisation domain [PF05699] (25-75)
  IPR012337 Ribonuclease H-like superfamily [SSF53098] (27-76)

Radius of gyration: 20.97 Å; Cα contacts (8 Å, |Δi|>4): 25; chains: 1; bounding box: 52×30×51 Å